Protein AF-A0A7W3VK28-F1 (afdb_monomer)

Solvent-accessible surface area (backbone atoms only — not comparable to full-atom values): 4892 Å² total; per-residue (Å²): 105,42,78,49,76,46,73,31,71,67,63,48,71,57,40,70,76,64,71,42,87,92,53,49,65,62,38,52,75,68,75,44,64,60,97,44,49,58,47,32,45,51,59,51,43,61,62,52,60,72,43,82,86,51,76,50,76,30,78,50,72,47,78,44,66,31,74,78,56,51,73,75,50,52,76,78,76,76,108

Foldseek 3Di:
DDKDKDQAQDDLVLCVVVDDVVVCVVCVVVVFDDPGSVNSVVVVVVVVVVCVPDNRSDMDMDDDDDPVVVVVDDPVRVD

Structure (mmCIF, N/CA/C/O backbone):
data_AF-A0A7W3VK28-F1
#
_entry.id   AF-A0A7W3VK28-F1
#
loop_
_atom_site.group_PDB
_atom_site.id
_atom_site.type_symbol
_atom_site.label_atom_id
_atom_site.label_alt_id
_atom_site.label_comp_id
_atom_site.label_asym_id
_atom_site.label_entity_id
_atom_site.label_seq_id
_atom_site.pdbx_PDB_ins_code
_atom_site.Cartn_x
_atom_site.Cartn_y
_atom_site.Cartn_z
_atom_site.occupancy
_atom_site.B_iso_or_equiv
_atom_site.auth_seq_id
_atom_site.auth_comp_id
_atom_site.auth_asym_id
_atom_site.auth_atom_id
_atom_site.pdbx_PDB_model_num
ATOM 1 N N . MET A 1 1 ? 18.491 2.899 -9.442 1.00 80.50 1 MET A N 1
ATOM 2 C CA . MET A 1 1 ? 17.170 2.751 -8.787 1.00 80.50 1 MET A CA 1
ATOM 3 C C . MET A 1 1 ? 17.143 3.535 -7.488 1.00 80.50 1 MET A C 1
ATOM 5 O O . MET A 1 1 ? 18.164 3.612 -6.815 1.00 80.50 1 MET A O 1
ATOM 9 N N . ILE A 1 2 ? 15.992 4.102 -7.140 1.00 83.44 2 ILE A N 1
ATOM 10 C CA . ILE A 1 2 ? 15.729 4.815 -5.890 1.00 83.44 2 ILE A CA 1
ATOM 11 C C . ILE A 1 2 ? 14.627 4.057 -5.152 1.00 83.44 2 ILE A C 1
ATOM 13 O O . ILE A 1 2 ? 13.569 3.786 -5.714 1.00 83.44 2 ILE A O 1
ATOM 17 N N . ALA A 1 3 ? 14.880 3.738 -3.885 1.00 84.44 3 ALA A N 1
ATOM 18 C CA . ALA A 1 3 ? 13.872 3.233 -2.967 1.00 84.44 3 ALA A CA 1
ATOM 19 C C . ALA A 1 3 ? 13.670 4.265 -1.857 1.00 84.44 3 ALA A C 1
ATOM 21 O O . ALA A 1 3 ? 14.626 4.675 -1.195 1.00 84.44 3 ALA A O 1
ATOM 22 N N . LYS A 1 4 ? 12.427 4.702 -1.656 1.00 85.69 4 LYS A N 1
ATOM 23 C CA . LYS A 1 4 ? 12.058 5.634 -0.590 1.00 85.69 4 LYS A CA 1
ATOM 24 C C . LYS A 1 4 ? 10.894 5.058 0.193 1.00 85.69 4 LYS A C 1
ATOM 26 O O . LYS A 1 4 ? 9.826 4.853 -0.368 1.00 85.69 4 LYS A O 1
ATOM 31 N N . ALA A 1 5 ? 11.094 4.848 1.488 1.00 87.50 5 ALA A N 1
ATOM 32 C CA . ALA A 1 5 ? 10.046 4.432 2.408 1.00 87.50 5 ALA A CA 1
ATOM 33 C C . ALA A 1 5 ? 9.829 5.503 3.479 1.00 87.50 5 ALA A C 1
ATOM 35 O O . ALA A 1 5 ? 10.787 6.078 4.002 1.00 87.50 5 ALA A O 1
ATOM 36 N N . LYS A 1 6 ? 8.569 5.795 3.798 1.00 87.31 6 LYS A N 1
ATOM 37 C CA . LYS A 1 6 ? 8.196 6.742 4.850 1.00 87.31 6 LYS A CA 1
ATOM 38 C C . LYS A 1 6 ? 6.921 6.288 5.556 1.00 87.31 6 LYS A C 1
ATOM 40 O O . LYS A 1 6 ? 5.949 5.901 4.918 1.00 87.31 6 LYS A O 1
ATOM 45 N N . SER A 1 7 ? 6.920 6.408 6.880 1.00 88.12 7 SER A N 1
ATOM 46 C CA . SER A 1 7 ? 5.718 6.289 7.705 1.00 88.12 7 SER A CA 1
ATOM 47 C C . SER A 1 7 ? 4.912 7.596 7.640 1.00 88.12 7 SER A C 1
ATOM 49 O O . SER A 1 7 ? 5.455 8.695 7.796 1.00 88.12 7 SER A O 1
ATOM 51 N N . CYS A 1 8 ? 3.620 7.485 7.348 1.00 83.31 8 CYS A N 1
ATOM 52 C CA . CYS A 1 8 ? 2.706 8.596 7.109 1.00 83.31 8 CYS A CA 1
ATOM 53 C C . CYS A 1 8 ? 1.302 8.280 7.646 1.00 83.31 8 CYS A C 1
ATOM 55 O O . CYS A 1 8 ? 0.984 7.135 7.959 1.00 83.31 8 CYS A O 1
ATOM 57 N N . VAL A 1 9 ? 0.461 9.310 7.751 1.00 79.25 9 VAL A N 1
ATOM 58 C CA . VAL A 1 9 ? -0.942 9.193 8.198 1.00 79.25 9 VAL A CA 1
ATOM 59 C C . VAL A 1 9 ? -1.823 8.491 7.141 1.00 79.25 9 VAL A C 1
ATOM 61 O O . VAL A 1 9 ? -2.951 8.112 7.421 1.00 79.25 9 VAL A O 1
ATOM 64 N N . GLY A 1 10 ? -1.299 8.279 5.926 1.00 73.88 10 GLY A N 1
ATOM 65 C CA . GLY A 1 10 ? -2.055 7.750 4.791 1.00 73.88 10 GLY A CA 1
ATOM 66 C C . GLY A 1 10 ? -2.898 8.825 4.095 1.00 73.88 10 GLY A C 1
ATOM 67 O O . GLY A 1 10 ? -3.096 9.923 4.613 1.00 73.88 10 GLY A O 1
ATOM 68 N N . GLY A 1 11 ? -3.350 8.536 2.874 1.00 73.56 11 GLY A N 1
ATOM 69 C CA . GLY A 1 11 ? -4.190 9.447 2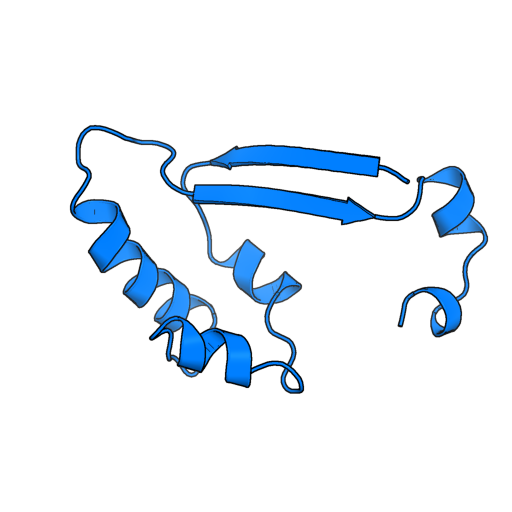.101 1.00 73.56 11 GLY A CA 1
ATOM 70 C C . GLY A 1 11 ? -4.632 8.854 0.766 1.00 73.56 11 GLY A C 1
ATOM 71 O O . GLY A 1 11 ? -3.991 7.952 0.229 1.00 73.56 11 GLY A O 1
ATOM 72 N N . THR A 1 12 ? -5.715 9.395 0.209 1.00 73.75 12 THR A N 1
ATOM 73 C CA . THR A 1 12 ? -6.339 8.911 -1.037 1.00 73.75 12 THR A CA 1
ATOM 74 C C . THR A 1 12 ? -5.424 9.012 -2.257 1.00 73.75 12 THR A C 1
ATOM 76 O O . THR A 1 12 ? -5.546 8.216 -3.181 1.00 73.75 12 THR A O 1
ATOM 79 N N . ALA A 1 13 ? -4.454 9.933 -2.245 1.00 71.75 13 ALA A N 1
ATOM 80 C CA . ALA A 1 13 ? -3.472 10.074 -3.317 1.00 71.75 13 ALA A CA 1
ATOM 81 C C . ALA A 1 13 ? -2.665 8.787 -3.561 1.00 71.75 13 ALA A C 1
ATOM 83 O O . ALA A 1 13 ? -2.308 8.518 -4.700 1.00 71.75 13 ALA A O 1
ATOM 84 N N . LEU A 1 14 ? -2.413 7.976 -2.525 1.00 70.12 14 LEU A N 1
ATOM 85 C CA . LEU A 1 14 ? -1.693 6.702 -2.659 1.00 70.12 14 LEU A CA 1
ATOM 86 C C . LEU A 1 14 ? -2.450 5.723 -3.559 1.00 70.12 14 LEU A C 1
ATOM 88 O O . LEU A 1 14 ? -1.849 5.079 -4.411 1.00 70.12 14 LEU A O 1
ATOM 92 N N . PHE A 1 15 ? -3.770 5.655 -3.411 1.00 74.62 15 PHE A N 1
ATOM 93 C CA . PHE A 1 15 ? -4.607 4.769 -4.210 1.00 74.62 15 PHE A CA 1
ATOM 94 C C . PHE A 1 15 ? -4.623 5.166 -5.686 1.00 74.62 15 PHE A C 1
ATOM 96 O O . PHE A 1 15 ? -4.579 4.287 -6.533 1.00 74.62 15 PHE A O 1
ATOM 103 N N . ASN A 1 16 ? -4.558 6.459 -6.012 1.00 72.06 16 ASN A N 1
ATOM 104 C CA . ASN A 1 16 ? -4.474 6.898 -7.411 1.00 72.06 16 ASN A CA 1
ATOM 105 C C . ASN A 1 16 ? -3.199 6.419 -8.128 1.00 72.06 16 ASN A C 1
ATOM 107 O O . ASN A 1 16 ? -3.210 6.284 -9.345 1.00 72.06 16 ASN A O 1
ATOM 111 N N . TYR A 1 17 ? -2.106 6.175 -7.396 1.00 67.00 17 TYR A N 1
ATOM 112 C CA . TYR A 1 17 ? -0.867 5.629 -7.965 1.00 67.00 17 TYR A CA 1
ATOM 113 C C . TYR A 1 17 ? -0.832 4.096 -7.992 1.00 67.00 17 TYR A C 1
ATOM 115 O O . TYR A 1 17 ? -0.058 3.522 -8.751 1.00 67.00 17 TYR A O 1
ATOM 123 N N . VAL A 1 18 ? -1.601 3.438 -7.122 1.00 66.38 18 VAL A N 1
ATOM 124 C CA . VAL A 1 18 ? -1.511 1.988 -6.874 1.00 66.38 18 VAL A CA 1
ATOM 125 C C . VAL A 1 18 ? -2.630 1.214 -7.567 1.00 66.38 18 VAL A C 1
ATOM 127 O O . VAL A 1 18 ? -2.440 0.043 -7.893 1.00 66.38 18 VAL A O 1
ATOM 130 N N . ILE A 1 19 ? -3.789 1.840 -7.786 1.00 72.50 19 ILE A N 1
ATOM 131 C CA . ILE A 1 19 ? -4.925 1.201 -8.448 1.00 72.50 19 ILE A CA 1
ATOM 132 C C . ILE A 1 19 ? -4.588 1.021 -9.930 1.00 72.50 19 ILE A C 1
ATOM 134 O O . ILE A 1 19 ? -4.521 1.973 -10.702 1.00 72.50 19 ILE A O 1
ATOM 138 N N . ASP A 1 20 ? -4.376 -0.237 -10.292 1.00 74.56 20 ASP A N 1
ATOM 139 C CA . ASP A 1 20 ? -4.272 -0.735 -11.656 1.00 74.56 20 ASP A CA 1
ATOM 140 C C . ASP A 1 20 ? -5.408 -1.743 -11.844 1.00 74.56 20 ASP A C 1
ATOM 142 O O . ASP A 1 20 ? -5.478 -2.743 -11.120 1.00 74.56 20 ASP A O 1
ATOM 146 N N . ASP A 1 21 ? -6.290 -1.492 -12.812 1.00 73.38 21 ASP A N 1
ATOM 147 C CA . ASP A 1 21 ? -7.450 -2.343 -13.106 1.00 73.38 21 ASP A CA 1
ATOM 148 C C . ASP A 1 21 ? -7.043 -3.799 -13.381 1.00 73.38 21 ASP A C 1
ATOM 150 O O . ASP A 1 21 ? -7.775 -4.735 -13.055 1.00 73.38 21 ASP A O 1
ATOM 154 N N . LYS A 1 22 ? -5.836 -4.024 -13.918 1.00 79.38 22 LYS A N 1
ATOM 155 C CA 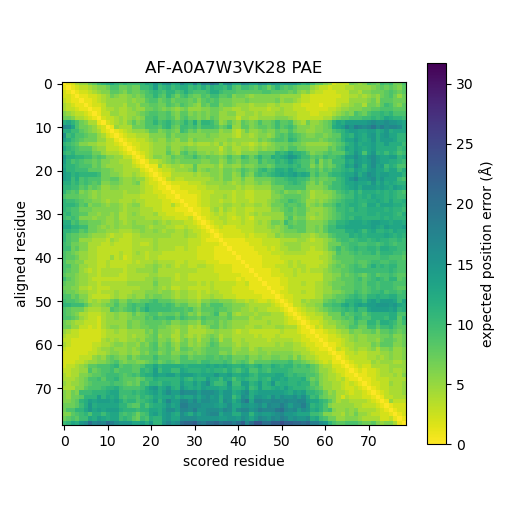. LYS A 1 22 ? -5.311 -5.374 -14.184 1.00 79.38 22 LYS A CA 1
ATOM 156 C C . LYS A 1 22 ? -4.849 -6.097 -12.921 1.00 79.38 22 LYS A C 1
ATOM 158 O O . LYS A 1 22 ? -4.676 -7.315 -12.945 1.00 79.38 22 LYS A O 1
ATOM 163 N N . LYS A 1 23 ? -4.635 -5.369 -11.823 1.00 73.62 23 LYS A N 1
ATOM 164 C CA . LYS A 1 23 ? -4.136 -5.885 -10.538 1.00 73.62 23 LYS A CA 1
ATOM 165 C C . LYS A 1 23 ? -5.162 -5.784 -9.412 1.00 73.62 23 LYS A C 1
ATOM 167 O O . LYS A 1 23 ? -4.814 -5.970 -8.247 1.00 73.62 23 LYS A O 1
ATOM 172 N N . GLY A 1 24 ? -6.438 -5.580 -9.746 1.00 75.56 24 GLY A N 1
ATOM 173 C CA . GLY A 1 24 ? -7.525 -5.507 -8.765 1.00 75.56 24 GLY A CA 1
ATOM 174 C C . GLY A 1 24 ? -7.633 -6.734 -7.846 1.00 75.56 24 GLY A C 1
ATOM 175 O O . GLY A 1 24 ? -8.080 -6.623 -6.706 1.00 75.56 24 GLY A O 1
ATOM 176 N N . TYR A 1 25 ? -7.145 -7.897 -8.288 1.00 80.75 25 TYR A N 1
ATOM 177 C CA . TYR A 1 25 ? -7.130 -9.125 -7.489 1.00 80.75 25 TYR A CA 1
ATOM 178 C C . TYR A 1 25 ? -6.289 -9.012 -6.200 1.00 80.75 25 TYR A C 1
ATOM 180 O O . TYR A 1 25 ? -6.626 -9.652 -5.203 1.00 80.75 25 TYR A O 1
ATOM 188 N N . GLU A 1 26 ? -5.236 -8.181 -6.171 1.00 81.44 26 GLU A N 1
ATOM 189 C CA . GLU A 1 26 ? -4.435 -7.959 -4.955 1.00 81.44 26 GLU A CA 1
ATOM 190 C C . GLU A 1 26 ? -5.219 -7.185 -3.888 1.00 81.44 26 GLU A C 1
ATOM 192 O O . GLU A 1 26 ? -5.026 -7.397 -2.690 1.00 81.44 26 GLU A O 1
ATOM 197 N N . LEU A 1 27 ? -6.146 -6.319 -4.302 1.00 81.56 27 LEU A N 1
ATOM 198 C CA . LEU A 1 27 ? -7.021 -5.586 -3.387 1.00 81.56 27 LEU A CA 1
ATOM 199 C C . LEU A 1 27 ? -7.996 -6.552 -2.710 1.00 81.56 27 LEU A C 1
ATOM 201 O O . LEU A 1 27 ? -8.074 -6.591 -1.481 1.00 81.56 27 LEU A O 1
ATOM 205 N N . LEU A 1 28 ? -8.635 -7.417 -3.505 1.00 81.88 28 LEU A N 1
ATOM 206 C CA . LEU A 1 28 ? -9.537 -8.455 -3.007 1.00 81.88 28 LEU A CA 1
ATOM 207 C C . LEU A 1 28 ? -8.826 -9.422 -2.051 1.00 81.88 28 LEU A C 1
ATOM 209 O O . LEU A 1 28 ? -9.358 -9.734 -0.988 1.00 81.88 28 LEU A O 1
ATOM 213 N N . ARG A 1 29 ? -7.601 -9.852 -2.383 1.00 85.00 29 ARG A N 1
ATOM 214 C CA . ARG A 1 29 ? -6.779 -10.721 -1.521 1.00 85.00 29 ARG A CA 1
ATOM 215 C C . ARG A 1 29 ? -6.532 -10.118 -0.134 1.00 85.00 29 ARG A C 1
ATOM 217 O O . ARG A 1 29 ? -6.405 -10.858 0.838 1.00 85.00 29 ARG A O 1
ATOM 224 N N . ASN A 1 30 ? -6.472 -8.791 -0.046 1.00 83.56 30 ASN A N 1
ATOM 225 C CA . ASN A 1 30 ? -6.288 -8.048 1.200 1.00 83.56 30 ASN A CA 1
ATOM 226 C C . ASN A 1 30 ? -7.613 -7.551 1.810 1.00 83.56 30 ASN A C 1
ATOM 228 O O . ASN A 1 30 ? -7.593 -6.692 2.690 1.00 83.56 30 ASN A O 1
ATOM 232 N N . ASN A 1 31 ? -8.758 -8.092 1.374 1.00 84.25 31 ASN A N 1
ATOM 233 C CA . ASN A 1 31 ? -10.105 -7.714 1.821 1.00 84.25 31 ASN A CA 1
ATOM 234 C C . ASN A 1 31 ? -10.419 -6.216 1.646 1.00 84.25 31 ASN A C 1
ATOM 236 O O . ASN A 1 31 ? -11.200 -5.637 2.403 1.00 84.25 31 ASN A O 1
ATOM 240 N N . LEU A 1 32 ? -9.806 -5.582 0.647 1.00 83.56 32 LEU A N 1
ATOM 241 C CA . LEU A 1 32 ? -10.076 -4.207 0.250 1.00 83.56 32 LEU A CA 1
ATOM 242 C C . LEU A 1 32 ? -11.034 -4.190 -0.935 1.00 83.56 32 LEU A C 1
ATOM 244 O O . LEU A 1 32 ? -10.807 -4.850 -1.946 1.00 83.56 32 LEU A O 1
ATOM 248 N N . SER A 1 33 ? -12.098 -3.407 -0.805 1.00 81.06 33 SER A N 1
ATOM 249 C CA . SER A 1 33 ? -13.108 -3.207 -1.841 1.00 81.06 33 SER A CA 1
ATOM 250 C C . SER A 1 33 ? -13.580 -1.757 -1.824 1.00 81.06 33 SER A C 1
ATOM 252 O O . SER A 1 33 ? -13.490 -1.084 -0.797 1.00 81.06 33 SER A O 1
ATOM 254 N N . GLY A 1 34 ? -14.032 -1.268 -2.972 1.00 81.62 34 GLY A N 1
ATOM 255 C CA . GLY A 1 34 ? -14.520 0.093 -3.144 1.00 81.62 34 GLY A CA 1
ATOM 256 C C . GLY A 1 34 ? -14.443 0.505 -4.607 1.00 81.62 34 GLY A C 1
ATOM 257 O O . GLY A 1 34 ? -13.503 0.125 -5.302 1.00 81.62 34 GLY A O 1
ATOM 258 N N . ASP A 1 35 ? -15.427 1.277 -5.056 1.00 82.44 35 ASP A N 1
ATOM 259 C CA . ASP A 1 35 ? -15.492 1.760 -6.440 1.00 82.44 35 ASP A CA 1
ATOM 260 C C . ASP A 1 35 ? -14.629 3.008 -6.638 1.00 82.44 35 ASP A C 1
ATOM 262 O O . ASP A 1 35 ? -14.179 3.306 -7.745 1.00 82.44 35 ASP A O 1
ATOM 266 N N . THR A 1 36 ? -14.371 3.745 -5.551 1.00 84.38 36 THR A N 1
ATOM 267 C CA . THR A 1 36 ? -13.495 4.913 -5.564 1.00 84.38 36 THR A CA 1
ATOM 268 C C . THR A 1 36 ? -12.279 4.731 -4.645 1.00 84.38 36 THR A C 1
ATOM 270 O O . THR A 1 36 ? -12.375 4.100 -3.587 1.00 84.38 36 THR A O 1
ATOM 273 N N . PRO A 1 37 ? -11.134 5.370 -4.964 1.00 82.25 37 PRO A N 1
ATOM 274 C CA . PRO A 1 37 ? -9.953 5.434 -4.091 1.00 82.25 37 PRO A CA 1
ATOM 275 C C . PRO A 1 37 ? -10.267 5.879 -2.654 1.00 82.25 37 PRO A C 1
ATOM 277 O O . PRO A 1 37 ? -9.575 5.518 -1.700 1.00 82.25 37 PRO A O 1
ATOM 280 N N . LYS A 1 38 ? -11.309 6.704 -2.499 1.00 84.88 38 LYS A N 1
ATOM 281 C CA . LYS A 1 38 ? -11.777 7.200 -1.208 1.00 84.88 38 LYS A CA 1
ATOM 282 C C . LYS A 1 38 ? -12.436 6.093 -0.391 1.00 84.88 38 LYS A C 1
ATOM 284 O O . LYS A 1 38 ? -12.104 5.970 0.786 1.00 84.88 38 LYS A O 1
ATOM 289 N N . ASP A 1 39 ? -13.312 5.302 -1.002 1.00 86.50 39 ASP A N 1
ATOM 290 C CA . ASP A 1 39 ? -14.020 4.213 -0.320 1.00 86.50 39 ASP A CA 1
ATOM 291 C C . ASP A 1 39 ? -13.020 3.178 0.191 1.00 86.50 39 ASP A C 1
ATOM 293 O O . ASP A 1 39 ? -13.023 2.827 1.368 1.00 86.50 39 ASP A O 1
ATOM 297 N N . MET A 1 40 ? -12.062 2.806 -0.658 1.00 85.69 40 MET A N 1
ATOM 298 C CA . MET A 1 40 ? -10.990 1.881 -0.295 1.00 85.69 40 MET A CA 1
ATOM 299 C C . MET A 1 40 ? -10.133 2.401 0.866 1.00 85.69 40 MET A C 1
ATOM 301 O O . MET A 1 40 ? -9.801 1.656 1.794 1.00 85.69 40 MET A O 1
ATOM 305 N N . PHE A 1 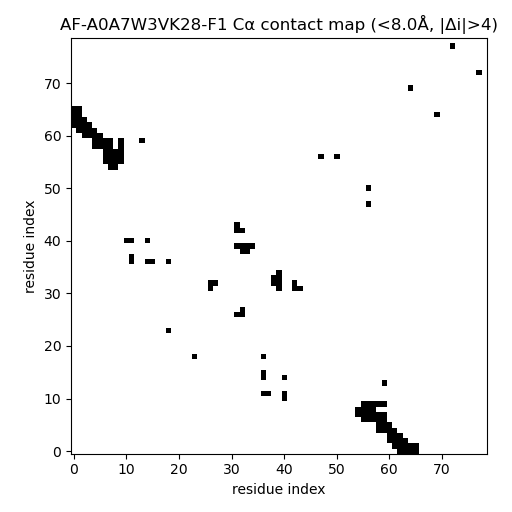41 ? -9.783 3.693 0.850 1.00 85.88 41 PHE A N 1
ATOM 306 C CA . PHE A 1 41 ? -9.057 4.304 1.961 1.00 85.88 41 PHE A CA 1
ATOM 307 C C . PHE A 1 41 ? -9.881 4.287 3.248 1.00 85.88 41 PHE A C 1
ATOM 309 O O . PHE A 1 41 ? -9.323 3.990 4.301 1.00 85.88 41 PHE A O 1
ATOM 316 N N . GLN A 1 42 ? -11.189 4.546 3.181 1.00 86.81 42 GLN A N 1
ATOM 317 C CA . GLN A 1 42 ? -12.073 4.467 4.344 1.00 86.81 42 GLN A CA 1
ATOM 318 C C . GLN A 1 42 ? -12.120 3.050 4.928 1.00 86.81 42 GLN A C 1
ATOM 320 O O . GLN A 1 42 ? -12.016 2.903 6.147 1.00 86.81 42 GLN A O 1
ATOM 325 N N . THR A 1 43 ? -12.176 2.008 4.091 1.00 86.00 43 THR A N 1
ATOM 326 C CA . THR A 1 43 ? -12.112 0.606 4.540 1.00 86.00 43 THR A CA 1
ATOM 327 C C . THR A 1 43 ? -10.808 0.315 5.284 1.00 86.00 43 THR A C 1
ATOM 329 O O . THR A 1 43 ? -10.823 -0.257 6.374 1.00 86.00 43 THR A O 1
ATOM 332 N N . MET A 1 44 ? -9.674 0.774 4.746 1.00 85.44 44 MET A N 1
ATOM 333 C CA . MET A 1 44 ?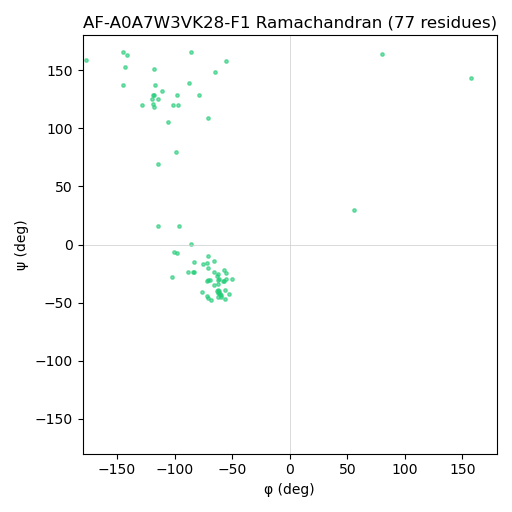 -8.379 0.706 5.435 1.00 85.44 44 MET A CA 1
ATOM 334 C C . MET A 1 44 ? -8.380 1.498 6.750 1.00 85.44 44 MET A C 1
ATOM 336 O O . MET A 1 44 ? -7.810 1.045 7.746 1.00 85.44 44 MET A O 1
AT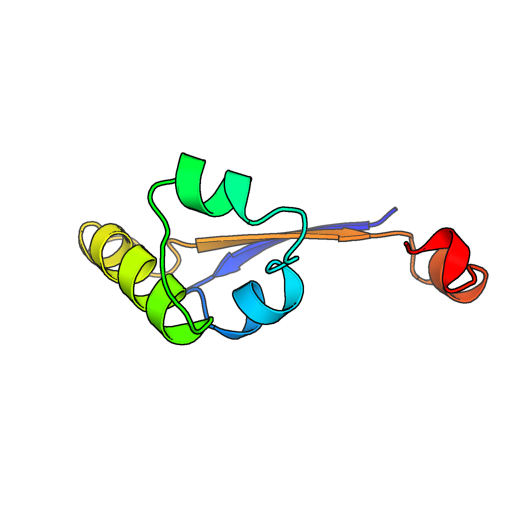OM 340 N N . GLN A 1 45 ? -9.015 2.673 6.762 1.00 86.12 45 GLN A N 1
ATOM 341 C CA . GLN A 1 45 ? -9.054 3.575 7.910 1.00 86.12 45 GLN A CA 1
ATOM 342 C C . GLN A 1 45 ? -9.746 2.940 9.119 1.00 86.12 45 GLN A C 1
ATOM 344 O O . GLN A 1 45 ? -9.324 3.171 10.250 1.00 86.12 45 GLN A O 1
ATOM 349 N N . ILE A 1 46 ? -10.766 2.104 8.897 1.00 86.81 46 ILE A N 1
ATOM 350 C CA . ILE A 1 46 ? -11.459 1.369 9.966 1.00 86.81 46 ILE A CA 1
ATOM 351 C C . ILE A 1 46 ? -10.466 0.523 10.775 1.00 86.81 46 ILE A C 1
ATOM 353 O O . ILE A 1 46 ? -10.473 0.582 12.003 1.00 86.81 46 ILE A O 1
ATOM 357 N N . LEU A 1 47 ? -9.579 -0.217 10.103 1.00 84.00 47 LEU A N 1
ATOM 358 C CA . LEU A 1 47 ? -8.556 -1.045 10.756 1.00 84.00 47 LEU A CA 1
ATOM 359 C C . LEU A 1 47 ? -7.458 -0.189 11.392 1.00 84.00 47 LEU A C 1
ATOM 361 O O . LEU A 1 47 ? -7.056 -0.405 12.533 1.00 84.00 47 LEU A O 1
ATOM 365 N N . GLN A 1 48 ? -7.005 0.824 10.664 1.00 84.38 48 GLN A N 1
ATOM 366 C CA . GLN A 1 48 ? -6.006 1.790 11.113 1.00 84.38 48 GLN A CA 1
ATOM 367 C C . GLN A 1 48 ? -6.404 2.503 12.416 1.00 84.38 48 GLN A C 1
ATOM 369 O O . GLN A 1 48 ? -5.564 2.684 13.300 1.00 84.38 48 GLN A O 1
ATOM 374 N N . ASN A 1 49 ? -7.686 2.847 12.562 1.00 86.62 49 ASN A N 1
ATOM 375 C CA . ASN A 1 49 ? -8.237 3.517 13.740 1.00 86.62 49 ASN A CA 1
ATOM 376 C C . ASN A 1 49 ? -8.319 2.612 14.978 1.00 86.62 49 ASN A C 1
ATOM 378 O O . ASN A 1 49 ? -8.427 3.126 16.091 1.00 86.62 49 ASN A O 1
ATOM 382 N N . GLN A 1 50 ? -8.214 1.286 14.826 1.00 86.25 50 GLN A N 1
ATOM 383 C CA . GLN A 1 50 ? -8.110 0.380 15.977 1.00 86.25 50 GLN A CA 1
ATOM 384 C C . GLN A 1 50 ? -6.796 0.592 16.747 1.00 86.25 50 GLN A C 1
ATOM 386 O O . GLN A 1 50 ? -6.724 0.314 17.943 1.00 86.25 50 GLN A O 1
ATOM 391 N N . ASN A 1 51 ? -5.760 1.133 16.096 1.00 83.75 51 ASN A N 1
ATOM 392 C CA . ASN A 1 51 ? -4.501 1.491 16.741 1.00 83.75 51 ASN A CA 1
ATOM 393 C C . ASN A 1 51 ? -4.436 2.993 17.062 1.00 83.75 51 ASN A C 1
ATOM 395 O O . ASN A 1 51 ? -3.758 3.766 16.387 1.00 83.75 51 ASN A O 1
ATOM 399 N N . SER A 1 52 ? -5.084 3.400 18.155 1.00 83.38 52 SER A N 1
ATOM 400 C CA . SER A 1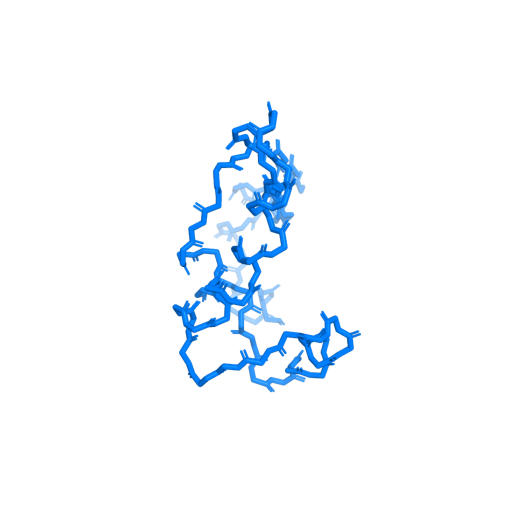 52 ? -5.136 4.801 18.612 1.00 83.38 52 SER A CA 1
ATOM 401 C C . SER A 1 52 ? -3.788 5.387 19.062 1.00 83.38 52 SER A C 1
ATOM 403 O O . SER A 1 52 ? -3.653 6.603 19.200 1.00 83.38 52 SER A O 1
ATOM 405 N N . ARG A 1 53 ? -2.770 4.545 19.288 1.00 87.25 53 ARG A N 1
ATOM 406 C CA . ARG A 1 53 ? -1.431 4.976 19.726 1.00 87.25 53 ARG A CA 1
ATOM 407 C C . ARG A 1 53 ? -0.537 5.407 18.564 1.00 87.25 53 ARG A C 1
ATOM 409 O O . ARG A 1 53 ? 0.404 6.170 18.775 1.00 87.25 53 ARG A O 1
ATOM 416 N N . CYS A 1 54 ? -0.800 4.924 17.348 1.00 82.38 54 CYS A N 1
ATOM 417 C CA . CYS A 1 54 ? 0.061 5.158 16.193 1.00 82.38 54 CYS A CA 1
ATOM 418 C C . CYS A 1 54 ? -0.567 6.174 15.232 1.00 82.38 54 CYS A C 1
ATOM 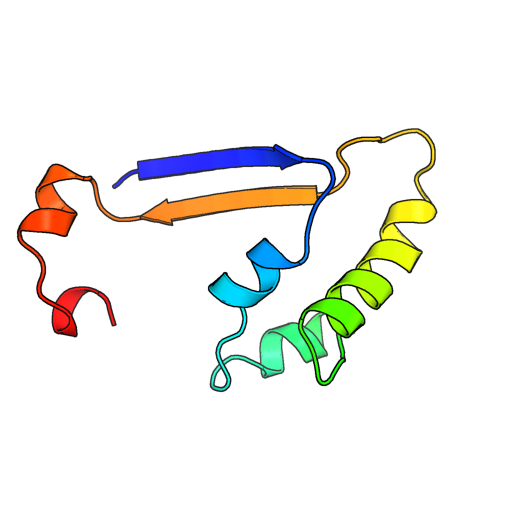420 O O . CYS A 1 54 ? -1.486 5.851 14.487 1.00 82.38 54 CYS A O 1
ATOM 422 N N . LYS A 1 55 ? -0.038 7.406 15.221 1.00 80.31 55 LYS A N 1
ATOM 423 C CA . LYS A 1 55 ? -0.508 8.476 14.319 1.00 80.31 55 LYS A CA 1
ATOM 424 C C . LYS A 1 55 ? -0.125 8.245 12.850 1.00 80.31 55 LYS A C 1
ATOM 426 O O . LYS A 1 55 ? -0.860 8.660 11.965 1.00 80.31 55 LYS A O 1
ATOM 431 N N . ASN A 1 56 ? 1.006 7.581 12.597 1.00 84.56 56 ASN A N 1
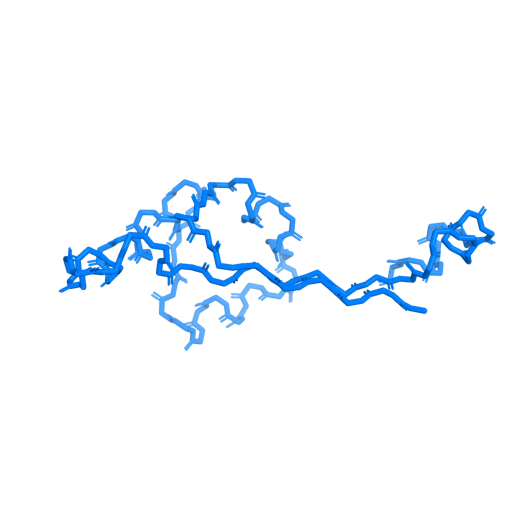ATOM 432 C CA . ASN A 1 56 ? 1.514 7.291 11.252 1.00 84.56 56 ASN A CA 1
ATOM 433 C C . ASN A 1 56 ? 1.512 5.775 10.996 1.00 84.56 56 ASN A C 1
ATOM 435 O O . ASN A 1 56 ? 2.554 5.121 10.947 1.00 84.56 56 ASN A O 1
ATOM 439 N N . ASN A 1 57 ? 0.319 5.212 10.881 1.00 84.81 57 ASN A N 1
ATOM 440 C CA . ASN A 1 57 ? 0.078 3.773 10.747 1.00 84.81 57 ASN A CA 1
ATOM 441 C C . ASN A 1 57 ? 0.164 3.254 9.296 1.00 84.81 57 ASN A C 1
ATOM 443 O O . ASN A 1 57 ? -0.006 2.058 9.074 1.00 84.81 57 ASN A O 1
ATOM 447 N N . THR A 1 58 ? 0.444 4.121 8.318 1.00 84.81 58 THR A N 1
ATOM 448 C CA . THR A 1 58 ? 0.593 3.751 6.907 1.00 84.81 58 THR A CA 1
ATOM 449 C C . THR A 1 58 ? 2.050 3.894 6.474 1.00 84.81 58 THR A C 1
ATOM 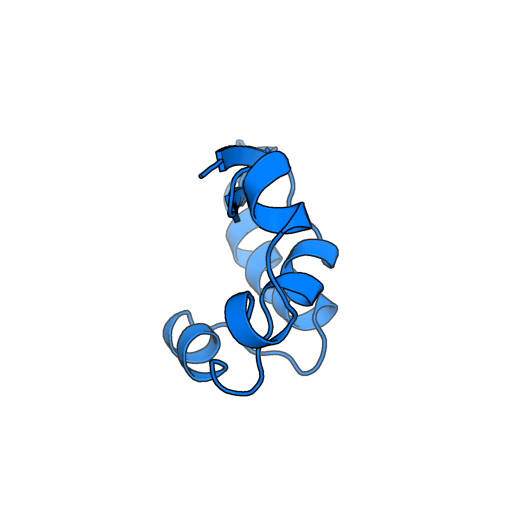451 O O . THR A 1 58 ? 2.683 4.928 6.701 1.00 84.81 58 THR A O 1
ATOM 454 N N . ILE A 1 59 ? 2.594 2.878 5.805 1.00 85.75 59 ILE A N 1
ATOM 455 C CA . ILE A 1 59 ? 3.926 2.941 5.194 1.00 85.75 59 ILE A CA 1
ATOM 456 C C . ILE A 1 59 ? 3.753 3.179 3.696 1.00 85.75 59 ILE A C 1
ATOM 458 O O . ILE A 1 59 ? 3.153 2.370 2.997 1.00 85.75 59 ILE A O 1
ATOM 462 N N . SER A 1 60 ? 4.295 4.290 3.203 1.00 82.19 60 SER A N 1
ATOM 463 C CA . SER A 1 60 ? 4.420 4.551 1.771 1.00 82.19 60 SER A CA 1
ATOM 464 C C . SER A 1 60 ? 5.825 4.166 1.330 1.00 82.19 60 SER A C 1
ATOM 466 O O . SER A 1 60 ? 6.804 4.707 1.851 1.00 82.19 60 SER A O 1
ATOM 468 N N . ALA A 1 61 ? 5.918 3.227 0.392 1.00 82.44 61 ALA A N 1
ATOM 469 C CA . ALA A 1 61 ? 7.162 2.827 -0.247 1.00 82.44 61 ALA A CA 1
ATOM 470 C C . ALA A 1 61 ? 7.065 3.097 -1.751 1.00 82.44 61 ALA A C 1
ATOM 472 O O . ALA A 1 61 ? 6.102 2.692 -2.396 1.00 82.44 61 ALA A O 1
ATOM 473 N N . VAL A 1 62 ? 8.062 3.788 -2.296 1.00 79.94 62 VAL A N 1
ATOM 474 C CA . VAL A 1 62 ? 8.198 4.066 -3.727 1.00 79.94 62 VAL A CA 1
ATOM 475 C C . VAL A 1 62 ? 9.504 3.450 -4.195 1.00 79.94 62 VAL A C 1
ATOM 477 O O . VAL A 1 62 ? 10.563 3.728 -3.626 1.00 79.94 62 VAL A O 1
ATOM 480 N N . ILE A 1 63 ? 9.413 2.613 -5.222 1.00 82.88 63 ILE A N 1
ATOM 481 C CA . ILE A 1 63 ? 10.554 2.007 -5.901 1.00 82.88 63 ILE A CA 1
ATOM 482 C C . ILE A 1 63 ? 10.502 2.503 -7.338 1.00 82.88 63 ILE A C 1
ATOM 484 O O . ILE A 1 63 ? 9.519 2.266 -8.035 1.00 82.88 63 ILE A O 1
ATOM 488 N N . SER A 1 64 ? 11.533 3.223 -7.765 1.00 80.62 64 SER A N 1
ATOM 489 C CA . SER A 1 64 ? 11.595 3.792 -9.109 1.00 80.62 64 SER A CA 1
ATOM 490 C C . SER A 1 64 ? 13.004 3.702 -9.696 1.00 80.62 64 SER A C 1
ATOM 492 O O . SER A 1 64 ? 13.991 3.545 -8.964 1.00 80.62 64 SER A O 1
ATOM 494 N N . PRO A 1 65 ? 13.153 3.860 -11.019 1.00 84.31 65 PRO A N 1
ATOM 495 C CA . PRO A 1 65 ? 14.442 4.158 -11.624 1.00 84.31 65 PRO A CA 1
ATOM 496 C C . PRO A 1 65 ? 15.068 5.418 -11.009 1.00 84.31 65 PRO A C 1
ATOM 498 O O . PRO A 1 65 ? 14.398 6.254 -10.395 1.00 84.31 65 PRO A O 1
ATOM 501 N N . THR A 1 66 ? 16.386 5.540 -11.137 1.00 86.38 66 THR A N 1
ATOM 502 C CA . THR A 1 66 ? 17.107 6.759 -10.746 1.00 86.38 66 THR A CA 1
ATOM 503 C C . THR A 1 66 ? 16.661 7.913 -11.643 1.00 86.38 66 THR A C 1
ATOM 505 O O . THR A 1 66 ? 16.367 7.674 -12.807 1.00 86.38 66 THR A O 1
ATOM 508 N N . ILE A 1 67 ? 16.633 9.160 -11.149 1.00 83.44 67 ILE A N 1
ATOM 509 C CA . ILE A 1 67 ? 16.141 10.318 -11.935 1.00 83.44 67 ILE A CA 1
ATOM 510 C C . ILE A 1 67 ? 16.847 10.408 -13.299 1.00 83.44 67 ILE A C 1
ATOM 512 O O . ILE A 1 67 ? 16.199 10.604 -14.320 1.00 83.44 67 ILE A O 1
ATOM 516 N N . VAL A 1 68 ? 18.166 10.196 -13.311 1.00 85.75 68 VAL A N 1
ATOM 517 C CA . VAL A 1 68 ? 18.998 10.217 -14.525 1.00 85.75 68 VAL A CA 1
ATOM 518 C C . VAL A 1 68 ? 18.603 9.125 -15.521 1.00 85.75 68 VAL A C 1
ATOM 520 O O . VAL A 1 68 ? 18.595 9.368 -16.724 1.00 85.75 68 VAL A O 1
ATOM 523 N N . ASP A 1 69 ? 18.266 7.933 -15.029 1.00 83.12 69 ASP A N 1
ATOM 524 C CA . ASP A 1 69 ? 17.871 6.808 -15.879 1.00 83.12 69 ASP A CA 1
ATOM 525 C C . ASP A 1 69 ? 16.441 6.999 -16.382 1.00 83.12 69 ASP A C 1
ATOM 527 O O . ASP A 1 69 ? 16.171 6.816 -17.562 1.00 83.12 69 ASP A O 1
ATOM 531 N N . SER A 1 70 ? 15.546 7.480 -15.517 1.00 79.81 70 SER A N 1
ATOM 532 C CA . SER A 1 70 ? 14.144 7.728 -15.851 1.00 79.81 70 SER A CA 1
ATOM 533 C C . SER A 1 70 ? 13.975 8.778 -16.953 1.00 79.81 70 SER A C 1
ATOM 535 O O . SER A 1 70 ? 13.029 8.686 -17.723 1.00 79.81 70 SER A O 1
ATOM 537 N N . GLN A 1 71 ? 14.887 9.753 -17.063 1.00 84.56 71 GLN A N 1
ATOM 538 C CA . GLN A 1 71 ? 14.883 10.753 -18.143 1.00 84.56 71 GLN A CA 1
ATOM 539 C C . GLN A 1 71 ? 15.272 10.183 -19.515 1.00 84.56 71 GLN A C 1
ATOM 541 O O . GLN A 1 71 ? 14.988 10.805 -20.535 1.00 84.56 71 GLN A O 1
ATOM 546 N N . LYS A 1 72 ? 15.948 9.030 -19.550 1.00 87.94 72 LYS A N 1
ATOM 547 C CA . LYS A 1 72 ? 16.378 8.354 -20.785 1.00 87.94 72 LYS A CA 1
ATOM 548 C C . LYS A 1 72 ? 15.424 7.236 -21.207 1.00 87.94 72 LYS A C 1
ATOM 550 O O . LYS A 1 72 ? 15.611 6.657 -22.272 1.00 87.94 72 LYS A O 1
ATOM 555 N N . MET A 1 73 ? 14.448 6.916 -20.362 1.00 86.19 73 MET A N 1
ATOM 556 C CA . MET A 1 73 ? 13.472 5.857 -20.579 1.00 86.19 73 MET A CA 1
ATOM 557 C C . MET A 1 73 ? 12.271 6.396 -21.355 1.00 86.19 73 MET A C 1
ATOM 559 O O . MET A 1 73 ? 11.800 7.504 -21.106 1.00 86.19 73 MET A O 1
ATOM 563 N N . SER A 1 74 ? 11.779 5.603 -22.300 1.00 84.06 74 SER A N 1
ATOM 564 C CA . SER A 1 74 ? 10.524 5.868 -22.999 1.00 84.06 74 SER A CA 1
ATOM 565 C C . SER A 1 74 ? 9.334 5.316 -22.209 1.00 84.06 74 SER A C 1
ATOM 567 O O . SER A 1 74 ? 9.496 4.456 -21.345 1.00 84.06 74 SER A O 1
ATOM 569 N N . ASP A 1 75 ? 8.111 5.727 -22.551 1.00 76.81 75 ASP A N 1
ATOM 570 C CA . ASP A 1 75 ? 6.887 5.173 -21.945 1.00 76.81 75 ASP A CA 1
ATOM 571 C C . ASP A 1 75 ? 6.761 3.647 -22.104 1.00 76.81 75 ASP A C 1
ATOM 573 O O . ASP A 1 75 ? 6.052 3.000 -21.336 1.00 76.81 75 ASP A O 1
ATOM 577 N N . ARG A 1 76 ? 7.444 3.048 -23.092 1.00 81.00 76 ARG A N 1
ATOM 578 C CA . ARG A 1 76 ? 7.535 1.585 -23.223 1.00 81.00 76 ARG A CA 1
ATOM 579 C C . ARG A 1 76 ? 8.418 0.946 -22.160 1.00 81.00 76 ARG A C 1
ATOM 581 O O . ARG A 1 76 ? 8.147 -0.187 -21.794 1.00 81.00 76 ARG A O 1
ATOM 588 N N . ASP A 1 77 ? 9.441 1.650 -21.692 1.00 75.88 77 ASP A N 1
ATOM 589 C CA . ASP A 1 77 ? 10.392 1.152 -20.695 1.00 75.88 77 ASP A CA 1
ATOM 590 C C . ASP A 1 77 ? 9.861 1.325 -19.259 1.00 75.88 77 ASP A C 1
ATOM 592 O O . ASP A 1 77 ? 10.399 0.739 -18.321 1.00 75.88 77 ASP A O 1
ATOM 596 N N . LEU A 1 78 ? 8.818 2.147 -19.085 1.00 69.19 78 LEU A N 1
ATOM 597 C CA . LEU A 1 78 ? 8.153 2.442 -17.808 1.00 69.19 78 LEU A CA 1
ATOM 598 C C . LEU A 1 78 ? 6.833 1.672 -17.602 1.00 69.19 78 LEU A C 1
ATOM 600 O O . LEU A 1 78 ? 6.240 1.781 -16.527 1.00 69.19 78 LEU A O 1
ATOM 604 N N . ARG A 1 79 ? 6.361 0.940 -18.618 1.00 60.19 79 ARG A N 1
ATOM 605 C CA . ARG A 1 79 ? 5.152 0.098 -18.584 1.00 60.19 79 ARG A CA 1
ATOM 606 C C . ARG A 1 79 ? 5.472 -1.339 -18.198 1.00 60.19 79 ARG A C 1
ATOM 608 O O . ARG A 1 79 ? 4.617 -1.933 -17.503 1.00 60.19 79 ARG A O 1
#

Secondary structure (DSSP, 8-state):
-EEEEEEE---HHHHHHH--GGGHHHHHHTT---SSHHHHHHHHHHHHTT-TT-S--EEEEEEE--HHHHTT--TTT--

Sequence (79 aa):
MIAKAKSCVGGTALFNYVIDDKKGYELLRNNLSGDTPKDMFQTMQILQNQNSRCKNNTISAVISPTIVDSQKMSDRDLR

pLDDT: mean 81.2, std 5.75, range [60.19, 88.12]

Mean predicted aligned error: 6.93 Å

Radius of gyration: 15.16 Å; Cα contacts (8 Å, |Δi|>4): 69; chains: 1; bounding box: 34×22×43 Å